Protein AF-A0A2V9GJ46-F1 (afdb_monomer)

Secondary structure (DSSP, 8-state):
----TT--------TT--HHHHHHHHHHH-PPPSS-HHHHHHHHHHHHHHHHHHHHTS---HHHHHHPPP--

Structure (mmCIF, N/CA/C/O backbone):
data_AF-A0A2V9GJ46-F1
#
_entry.id   AF-A0A2V9GJ46-F1
#
loop_
_atom_site.group_PDB
_atom_site.id
_atom_site.type_symbol
_atom_site.label_atom_id
_atom_site.label_alt_id
_atom_site.label_comp_id
_atom_site.label_asym_id
_atom_site.label_entity_id
_atom_site.label_seq_id
_atom_site.pdbx_PDB_ins_code
_atom_site.Cartn_x
_atom_site.Cartn_y
_atom_site.Cartn_z
_atom_site.occupancy
_atom_site.B_iso_or_equiv
_atom_site.auth_seq_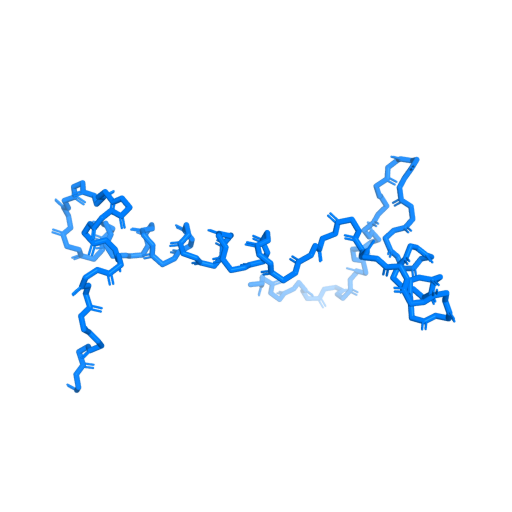id
_atom_site.auth_comp_id
_atom_site.auth_asym_id
_atom_site.auth_atom_id
_atom_site.pdbx_PDB_model_num
ATOM 1 N N . LYS A 1 1 ? -13.241 6.834 -4.251 1.00 45.56 1 LYS A N 1
ATOM 2 C CA . LYS A 1 1 ? -12.833 7.778 -5.321 1.00 45.56 1 LYS A CA 1
ATOM 3 C C . LYS A 1 1 ? -14.047 8.637 -5.651 1.00 45.56 1 LYS A C 1
ATOM 5 O O . LYS A 1 1 ? -15.018 8.093 -6.153 1.00 45.56 1 LYS A O 1
ATOM 10 N N . ALA A 1 2 ? -14.054 9.909 -5.249 1.00 43.06 2 ALA A N 1
ATOM 11 C CA . ALA A 1 2 ? -15.174 10.809 -5.521 1.00 43.06 2 ALA A CA 1
ATOM 12 C C . ALA A 1 2 ? -15.225 11.110 -7.024 1.00 43.06 2 ALA A C 1
ATOM 14 O O . ALA A 1 2 ? -14.216 11.515 -7.601 1.00 43.06 2 ALA A O 1
ATOM 15 N N . ASN A 1 3 ? -16.371 10.867 -7.655 1.00 56.06 3 ASN A N 1
ATOM 16 C CA . ASN A 1 3 ? -16.564 11.116 -9.077 1.00 56.06 3 ASN A CA 1
ATOM 17 C C . ASN A 1 3 ? -16.780 12.628 -9.277 1.00 56.06 3 ASN A C 1
ATOM 19 O O . ASN A 1 3 ? -17.796 13.165 -8.838 1.00 56.06 3 ASN A O 1
ATOM 23 N N . ARG A 1 4 ? -15.796 13.341 -9.840 1.00 64.38 4 ARG A N 1
ATOM 24 C CA . ARG A 1 4 ? -15.846 14.802 -10.033 1.00 64.38 4 ARG A CA 1
ATOM 25 C C . ARG A 1 4 ? -16.489 15.089 -11.402 1.00 64.38 4 ARG A C 1
ATOM 27 O O . ARG A 1 4 ? -15.968 14.624 -12.408 1.00 64.38 4 ARG A O 1
ATOM 34 N N . ARG A 1 5 ? -17.610 15.831 -11.440 1.00 66.50 5 ARG A N 1
ATOM 35 C CA . ARG A 1 5 ? -18.427 16.079 -12.658 1.00 66.50 5 ARG A CA 1
ATOM 36 C C . ARG A 1 5 ? -17.642 16.654 -13.846 1.00 66.50 5 ARG A C 1
ATOM 38 O O . ARG A 1 5 ? -17.935 16.307 -14.978 1.00 66.50 5 ARG A O 1
ATOM 45 N N . GLU A 1 6 ? -16.639 17.481 -13.571 1.00 73.25 6 GLU A N 1
ATOM 46 C CA . GLU A 1 6 ? -15.810 18.174 -14.571 1.00 73.25 6 GLU A CA 1
ATOM 47 C C . GLU A 1 6 ? -14.724 17.284 -15.205 1.00 73.25 6 GLU A C 1
ATOM 49 O O . GLU A 1 6 ? -13.984 17.738 -16.070 1.00 73.25 6 GLU A O 1
ATOM 54 N N . GLY A 1 7 ? -14.560 16.031 -14.755 1.00 64.94 7 GLY A N 1
ATOM 55 C CA . GLY A 1 7 ? -13.603 15.089 -15.349 1.00 64.94 7 GLY A CA 1
ATOM 56 C C . G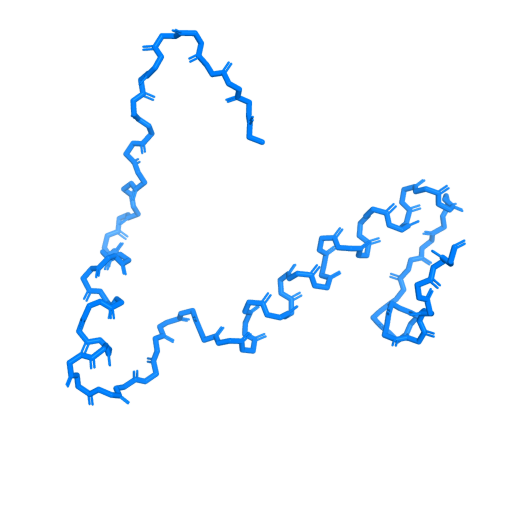LY A 1 7 ? -12.138 15.542 -15.324 1.00 64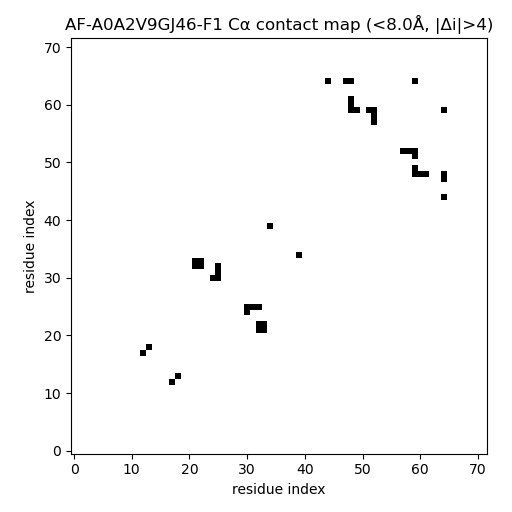.94 7 GLY A C 1
ATOM 57 O O . GLY A 1 7 ? -11.308 14.921 -15.984 1.00 64.94 7 GLY A O 1
ATOM 58 N N . THR A 1 8 ? -11.801 16.605 -14.584 1.00 70.75 8 THR A N 1
ATOM 59 C CA . THR A 1 8 ? -10.446 17.156 -14.556 1.00 70.75 8 THR A CA 1
ATOM 60 C C . THR A 1 8 ? -9.480 16.073 -14.097 1.00 70.75 8 THR A C 1
ATOM 62 O O . THR A 1 8 ? -9.601 15.556 -12.980 1.00 70.75 8 THR A O 1
ATOM 65 N N . ALA A 1 9 ? -8.539 15.710 -14.969 1.00 66.38 9 ALA A N 1
ATOM 66 C CA . ALA A 1 9 ? -7.528 14.722 -14.650 1.00 66.38 9 ALA A CA 1
ATOM 67 C C . ALA A 1 9 ? -6.741 15.205 -13.427 1.00 66.38 9 ALA A C 1
ATOM 69 O O . ALA A 1 9 ? -6.156 16.286 -13.434 1.00 66.38 9 ALA A O 1
ATOM 70 N N . LEU A 1 10 ? -6.732 14.403 -12.364 1.00 62.91 10 LEU A N 1
ATOM 71 C CA . LEU A 1 10 ? -5.740 14.570 -11.313 1.00 62.91 10 LEU A CA 1
ATOM 72 C C . LEU A 1 10 ? -4.409 14.139 -11.932 1.00 62.91 10 LEU A C 1
ATOM 74 O O . LEU A 1 10 ? -4.184 12.938 -12.098 1.00 62.91 10 LEU A O 1
ATOM 78 N N . SER A 1 11 ? -3.551 15.090 -12.314 1.00 62.69 11 SER A N 1
ATOM 79 C CA . SER A 1 11 ? -2.163 14.745 -12.594 1.00 62.69 11 SER A CA 1
ATOM 80 C C . SER A 1 11 ? -1.545 14.344 -11.257 1.00 62.69 11 SER A C 1
ATOM 82 O O . SER A 1 11 ? -1.416 15.134 -10.323 1.00 62.69 11 SER A O 1
ATOM 84 N N . GLY A 1 12 ? -1.276 13.049 -11.101 1.00 57.53 12 GLY A N 1
ATOM 85 C CA . GLY A 1 12 ? -0.509 12.532 -9.975 1.00 57.53 12 GLY A CA 1
ATOM 86 C C . GLY A 1 12 ? 0.954 12.916 -10.153 1.00 57.53 12 GLY A C 1
ATOM 87 O O . GLY A 1 12 ? 1.787 12.050 -10.398 1.00 57.53 12 GLY A O 1
ATOM 88 N N . GLU A 1 13 ? 1.256 14.211 -10.121 1.00 61.12 13 GLU A N 1
ATOM 89 C CA . GLU A 1 13 ? 2.619 14.718 -10.191 1.00 61.12 13 GLU A CA 1
ATOM 90 C C . GLU A 1 13 ? 3.218 14.701 -8.789 1.00 61.12 13 GLU A C 1
ATOM 92 O O . GLU A 1 13 ? 3.011 15.595 -7.973 1.00 61.12 13 GLU A O 1
ATOM 97 N N . THR A 1 14 ? 3.952 13.635 -8.489 1.00 63.31 14 THR A N 1
ATOM 98 C CA . THR A 1 14 ? 4.857 13.584 -7.343 1.00 63.31 14 THR A CA 1
ATOM 99 C C . THR A 1 14 ? 6.184 14.225 -7.738 1.00 63.31 14 THR A C 1
ATOM 101 O O . THR A 1 14 ? 6.867 13.689 -8.622 1.00 63.31 14 THR A O 1
ATOM 104 N N . PRO A 1 15 ? 6.592 15.340 -7.098 1.00 68.62 15 PRO A N 1
ATOM 105 C CA . PRO A 1 15 ? 7.877 15.964 -7.380 1.00 68.62 15 PRO A CA 1
ATOM 106 C C . PRO A 1 15 ? 9.006 14.937 -7.271 1.00 68.62 15 PRO A C 1
ATOM 108 O O . PRO A 1 15 ? 9.093 14.197 -6.291 1.00 68.62 15 PRO A O 1
ATOM 111 N N . ASN A 1 16 ? 9.864 14.883 -8.289 1.00 62.81 16 ASN A N 1
ATOM 112 C CA . ASN A 1 16 ? 11.054 14.026 -8.337 1.00 62.81 16 ASN A CA 1
ATOM 113 C C . ASN A 1 16 ? 10.799 12.503 -8.299 1.00 62.81 16 ASN A C 1
ATOM 115 O O . ASN A 1 16 ? 11.751 11.743 -8.134 1.00 62.81 16 ASN A O 1
ATOM 119 N N . GLN A 1 17 ? 9.558 12.030 -8.462 1.00 68.38 17 GLN A N 1
ATOM 120 C CA . GLN A 1 17 ? 9.235 10.598 -8.510 1.00 68.38 17 GLN A CA 1
ATOM 121 C C . GLN A 1 17 ? 8.236 10.321 -9.633 1.00 68.38 17 GLN A C 1
ATOM 123 O O . GLN A 1 17 ? 7.023 10.456 -9.466 1.00 68.38 17 GLN A O 1
ATOM 128 N N . ASN A 1 18 ? 8.745 9.904 -10.795 1.00 83.81 18 ASN A N 1
ATOM 129 C CA . ASN A 1 18 ? 7.892 9.425 -11.877 1.00 83.81 18 ASN A CA 1
ATOM 130 C C . ASN A 1 18 ? 7.533 7.950 -11.629 1.00 83.81 18 ASN A C 1
ATOM 132 O O . ASN A 1 18 ? 8.265 7.036 -12.016 1.00 83.81 18 ASN A O 1
ATOM 136 N N . HIS A 1 19 ? 6.394 7.727 -10.968 1.00 85.25 19 HIS A N 1
ATOM 137 C CA . HIS A 1 19 ? 5.892 6.394 -10.623 1.00 85.25 19 HIS A CA 1
ATOM 138 C C . HIS A 1 19 ? 5.763 5.462 -11.835 1.00 85.25 19 HIS A C 1
ATOM 140 O O . HIS A 1 19 ? 6.137 4.292 -11.754 1.00 85.25 19 HIS A O 1
ATOM 146 N N . MET A 1 20 ? 5.275 5.980 -12.965 1.00 87.81 20 MET A N 1
ATOM 147 C CA . MET A 1 20 ? 5.086 5.181 -14.177 1.00 87.81 20 MET A CA 1
ATOM 148 C C . MET A 1 20 ? 6.423 4.802 -14.812 1.00 87.81 20 MET A C 1
ATOM 150 O O . MET A 1 20 ? 6.589 3.663 -15.246 1.00 87.81 20 MET A O 1
ATOM 154 N N . ALA A 1 21 ? 7.395 5.717 -14.817 1.00 89.44 21 ALA A N 1
ATOM 155 C CA . ALA A 1 21 ? 8.739 5.423 -15.300 1.00 89.44 21 ALA A CA 1
ATOM 156 C C . ALA A 1 21 ? 9.419 4.335 -14.454 1.00 89.44 21 ALA A C 1
ATOM 158 O O . ALA A 1 21 ? 9.960 3.392 -15.027 1.00 89.44 21 ALA A O 1
ATOM 159 N N . ASN A 1 22 ? 9.330 4.414 -13.116 1.00 92.12 22 ASN A N 1
ATOM 160 C CA . ASN A 1 22 ? 9.846 3.365 -12.228 1.00 92.12 22 ASN A CA 1
ATOM 161 C C . ASN A 1 22 ? 9.198 2.009 -12.529 1.00 92.12 22 ASN A C 1
ATOM 163 O O . ASN A 1 22 ? 9.906 1.028 -12.732 1.00 92.12 22 ASN A O 1
ATOM 167 N N . TRP A 1 23 ? 7.865 1.955 -12.613 1.00 91.06 23 TRP A N 1
ATOM 168 C CA . TRP A 1 23 ? 7.153 0.703 -12.866 1.00 91.06 23 TRP A CA 1
ATOM 169 C C . TRP A 1 23 ? 7.563 0.056 -14.195 1.00 91.06 23 TRP A C 1
ATOM 171 O O . TRP A 1 23 ? 7.909 -1.125 -14.226 1.00 91.06 23 TRP A O 1
ATOM 181 N N . ILE A 1 24 ? 7.589 0.832 -15.281 1.00 93.75 24 ILE A N 1
ATOM 182 C CA . ILE A 1 24 ? 7.970 0.326 -16.603 1.00 93.75 24 ILE A CA 1
ATOM 183 C C . ILE A 1 24 ? 9.445 -0.117 -16.636 1.00 93.75 24 ILE A C 1
ATOM 185 O O . ILE A 1 24 ? 9.749 -1.155 -17.231 1.00 93.75 24 ILE A O 1
ATOM 189 N N . ASP A 1 25 ? 10.362 0.619 -15.998 1.00 95.75 25 ASP A N 1
ATOM 190 C CA . ASP A 1 25 ? 11.773 0.217 -15.895 1.00 95.75 25 ASP A CA 1
ATOM 191 C C . ASP A 1 25 ? 11.934 -1.104 -15.131 1.00 95.75 25 ASP A C 1
ATOM 193 O O . ASP A 1 25 ? 12.629 -2.012 -15.592 1.00 95.75 25 ASP A O 1
ATOM 197 N N . CYS A 1 26 ? 11.227 -1.267 -14.012 1.00 97.06 26 CYS A N 1
ATOM 198 C CA . CYS A 1 26 ? 11.232 -2.502 -13.232 1.00 97.06 26 CYS A CA 1
ATOM 199 C C . CYS A 1 26 ? 10.718 -3.706 -14.033 1.00 97.06 26 CYS A C 1
ATOM 201 O O . CYS A 1 26 ? 11.291 -4.789 -13.928 1.00 97.06 26 CYS A O 1
ATOM 203 N N . VAL A 1 27 ? 9.701 -3.533 -14.889 1.00 95.69 27 VAL A N 1
ATOM 204 C CA . VAL A 1 27 ? 9.232 -4.610 -15.784 1.00 95.69 27 VAL A CA 1
ATOM 205 C C . VAL A 1 27 ? 10.331 -5.036 -16.762 1.00 95.69 27 VAL A C 1
ATOM 207 O O . VAL A 1 27 ? 10.559 -6.234 -16.940 1.00 95.69 27 VAL A O 1
ATOM 210 N N . ARG A 1 28 ? 11.038 -4.077 -17.376 1.00 97.50 28 ARG A N 1
ATOM 211 C CA . ARG A 1 28 ? 12.108 -4.363 -18.350 1.00 97.50 28 ARG A CA 1
ATOM 212 C C . ARG A 1 28 ? 13.330 -5.000 -17.699 1.00 97.50 28 ARG A C 1
ATOM 214 O O . ARG A 1 28 ? 13.859 -5.980 -18.211 1.00 97.50 28 ARG A O 1
ATOM 221 N N . THR A 1 29 ? 13.767 -4.442 -16.576 1.00 98.25 29 THR A N 1
ATOM 222 C CA . THR A 1 29 ? 15.004 -4.835 -15.882 1.00 98.25 29 THR A CA 1
ATOM 223 C C . THR A 1 29 ? 14.811 -5.980 -14.894 1.00 98.25 29 THR A C 1
ATOM 225 O O . THR A 1 29 ? 15.794 -6.499 -14.372 1.00 98.25 29 THR A O 1
ATOM 228 N N . ARG A 1 30 ? 13.560 -6.361 -14.608 1.00 96.81 30 ARG A N 1
ATOM 229 C CA . ARG A 1 30 ? 13.178 -7.314 -13.552 1.00 96.81 30 ARG A CA 1
ATOM 230 C C . ARG A 1 30 ? 13.612 -6.890 -12.142 1.00 96.81 30 ARG A C 1
ATOM 232 O O . ARG A 1 30 ? 13.674 -7.725 -11.243 1.00 96.81 30 ARG A O 1
ATOM 239 N N . LYS A 1 31 ? 13.886 -5.600 -11.925 1.00 97.19 31 LYS A N 1
ATOM 240 C CA . LYS A 1 31 ? 14.134 -5.040 -10.589 1.00 97.19 31 LYS A CA 1
ATOM 241 C C . LYS A 1 31 ? 12.837 -4.950 -9.783 1.00 97.19 31 LYS A C 1
ATOM 243 O O . LYS A 1 31 ? 11.753 -4.796 -10.341 1.00 97.19 31 LYS A O 1
ATOM 248 N N . THR A 1 32 ? 12.956 -4.980 -8.459 1.00 96.69 32 THR A N 1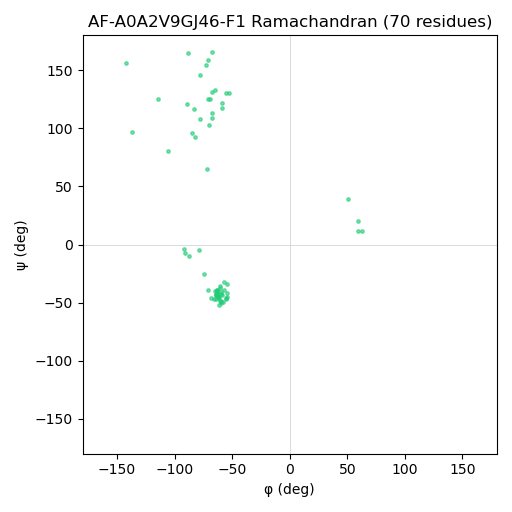
ATOM 249 C CA . THR A 1 32 ? 11.828 -4.733 -7.551 1.00 96.69 32 THR A CA 1
ATOM 250 C C . THR A 1 32 ? 11.371 -3.269 -7.655 1.00 96.69 32 THR A C 1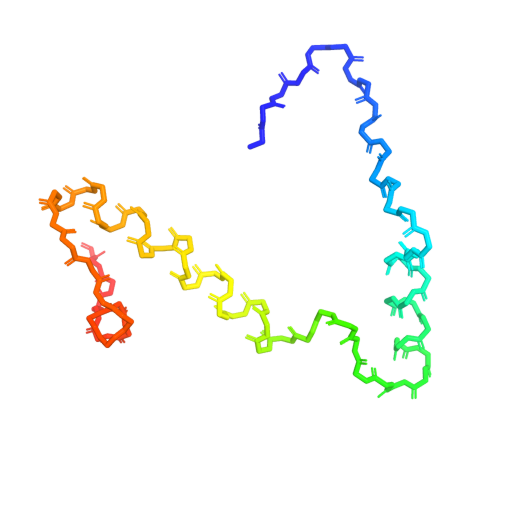
ATOM 252 O O . THR A 1 32 ? 12.219 -2.379 -7.569 1.00 96.69 32 THR A O 1
ATOM 255 N N . PRO A 1 33 ? 10.062 -2.990 -7.813 1.00 94.38 33 PRO A N 1
ATOM 256 C CA . PRO A 1 33 ? 9.542 -1.624 -7.854 1.00 94.38 33 PRO A CA 1
ATOM 257 C C . PRO A 1 33 ? 9.597 -0.941 -6.485 1.00 94.38 33 PRO A C 1
ATOM 259 O O . PRO A 1 33 ? 9.569 -1.606 -5.448 1.00 94.38 33 PRO A O 1
ATOM 262 N N . ASN A 1 34 ? 9.573 0.399 -6.483 1.00 91.88 34 ASN A N 1
ATOM 263 C CA . ASN A 1 34 ? 9.532 1.196 -5.247 1.00 91.88 34 ASN A CA 1
ATOM 264 C C . ASN A 1 34 ? 8.319 0.833 -4.367 1.00 91.88 34 ASN A C 1
ATOM 266 O O . ASN A 1 34 ? 8.400 0.877 -3.143 1.00 91.88 34 ASN A O 1
ATOM 270 N N . ALA A 1 35 ? 7.202 0.450 -4.994 1.00 91.50 35 ALA A N 1
ATOM 271 C CA . ALA A 1 35 ? 6.015 -0.089 -4.338 1.00 91.50 35 ALA A CA 1
ATOM 272 C C . ALA A 1 35 ? 5.922 -1.604 -4.584 1.00 91.50 35 ALA A C 1
ATOM 274 O O . ALA A 1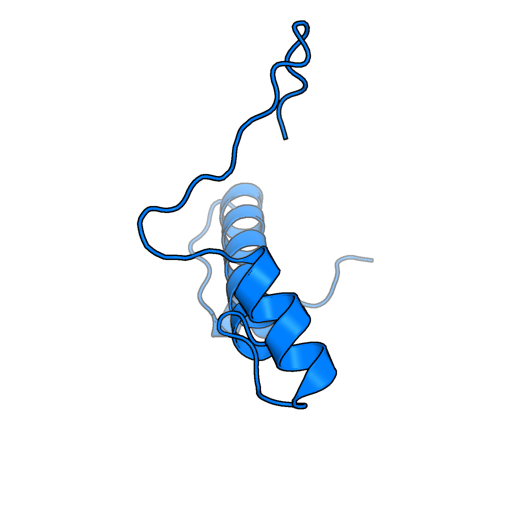 35 ? 5.210 -2.061 -5.479 1.00 91.50 35 ALA A O 1
ATOM 275 N N . SER A 1 36 ? 6.681 -2.388 -3.817 1.00 95.44 36 SER A N 1
ATOM 276 C CA . SER A 1 36 ? 6.642 -3.853 -3.890 1.00 95.44 36 SER A CA 1
ATOM 277 C C . SER A 1 36 ? 5.305 -4.426 -3.397 1.00 95.44 36 SER A C 1
ATOM 279 O O . SER A 1 36 ? 4.524 -3.753 -2.718 1.00 95.44 36 SER A O 1
ATOM 281 N N . VAL A 1 37 ? 5.054 -5.704 -3.703 1.00 95.19 37 VAL A N 1
ATOM 282 C CA . VAL A 1 37 ? 3.833 -6.412 -3.276 1.00 95.19 37 VAL A CA 1
ATOM 283 C C . VAL A 1 37 ? 3.671 -6.401 -1.754 1.00 95.19 37 VAL A C 1
ATOM 285 O O . VAL A 1 37 ? 2.566 -6.185 -1.271 1.00 95.19 37 VAL A O 1
ATOM 288 N N . GLU A 1 38 ? 4.759 -6.551 -0.996 1.00 95.88 38 GLU A N 1
ATOM 289 C CA . GLU A 1 38 ? 4.724 -6.532 0.472 1.00 95.88 38 GLU A CA 1
ATOM 290 C C . GLU A 1 38 ? 4.263 -5.173 1.023 1.00 95.88 38 GLU A C 1
ATOM 292 O O . GLU A 1 38 ? 3.472 -5.108 1.965 1.00 95.88 38 GLU A O 1
ATOM 297 N N . ILE A 1 39 ? 4.701 -4.069 0.405 1.00 95.62 39 ILE A N 1
ATOM 298 C CA . ILE A 1 39 ? 4.222 -2.729 0.768 1.00 95.62 39 ILE A CA 1
ATOM 299 C C . ILE A 1 39 ? 2.723 -2.627 0.473 1.00 95.62 39 ILE A C 1
ATOM 301 O O . ILE A 1 39 ? 1.961 -2.211 1.345 1.00 95.62 39 ILE A O 1
ATOM 305 N N . GLY A 1 40 ? 2.289 -3.067 -0.712 1.00 94.44 40 GLY A N 1
ATOM 306 C CA . GLY A 1 40 ? 0.875 -3.074 -1.094 1.00 94.44 40 GLY A CA 1
ATOM 307 C C . GLY A 1 40 ? 0.002 -3.898 -0.143 1.00 94.44 40 GLY A C 1
ATOM 308 O O . GLY A 1 40 ? -1.055 -3.432 0.286 1.00 94.44 40 GLY A O 1
ATOM 309 N N . TYR A 1 41 ? 0.471 -5.081 0.252 1.00 94.62 41 TYR A N 1
ATOM 310 C CA . TYR A 1 41 ? -0.192 -5.952 1.220 1.00 94.62 41 TYR A CA 1
ATOM 311 C C . TYR A 1 41 ? -0.368 -5.260 2.577 1.00 94.62 41 TYR A C 1
ATOM 313 O O . TYR A 1 41 ? -1.482 -5.175 3.099 1.00 94.62 41 TYR A O 1
ATOM 321 N N . ARG A 1 42 ? 0.703 -4.670 3.120 1.00 94.44 42 ARG A N 1
ATOM 322 C CA . ARG A 1 42 ? 0.652 -3.932 4.393 1.00 94.44 42 ARG A CA 1
ATOM 323 C C . ARG A 1 42 ? -0.268 -2.710 4.320 1.00 94.44 42 ARG A C 1
ATOM 325 O O . ARG A 1 42 ? -1.007 -2.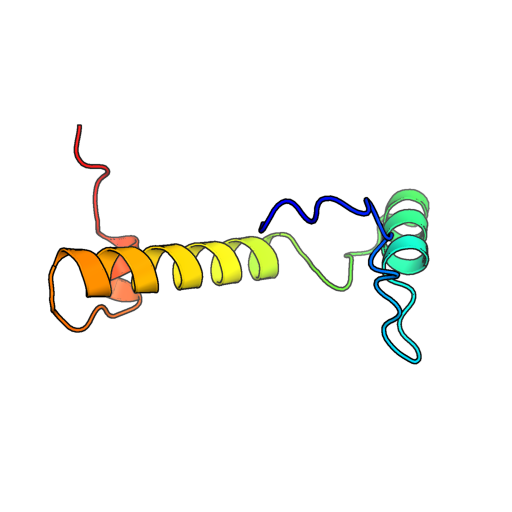452 5.272 1.00 94.44 42 ARG A O 1
ATOM 332 N N . SER A 1 43 ? -0.269 -1.987 3.199 1.00 95.75 43 SER A N 1
ATOM 333 C CA . SER A 1 43 ? -1.193 -0.871 2.962 1.00 95.75 43 SER A CA 1
ATOM 334 C C . SER A 1 43 ? -2.656 -1.327 2.926 1.00 95.75 43 SER A C 1
ATOM 336 O O . SER A 1 43 ? -3.511 -0.666 3.518 1.00 95.75 43 SER A O 1
ATOM 338 N N . ALA A 1 44 ? -2.952 -2.463 2.288 1.00 95.06 44 ALA A N 1
ATOM 339 C CA . ALA A 1 44 ? -4.301 -3.026 2.251 1.00 95.06 44 ALA A CA 1
ATOM 340 C C . ALA A 1 44 ? -4.785 -3.438 3.651 1.00 95.06 44 ALA A C 1
ATOM 342 O O . ALA A 1 44 ? -5.905 -3.089 4.034 1.00 95.06 44 ALA A O 1
ATOM 343 N N . ILE A 1 45 ? -3.932 -4.090 4.455 1.00 95.31 45 ILE A N 1
ATOM 344 C CA . ILE A 1 45 ? -4.256 -4.422 5.853 1.00 95.31 45 ILE A CA 1
ATOM 345 C C . ILE A 1 45 ? -4.647 -3.164 6.631 1.00 95.31 45 ILE A C 1
ATOM 347 O O . ILE A 1 45 ? -5.662 -3.173 7.322 1.00 95.31 45 ILE A O 1
ATOM 351 N N . ALA A 1 46 ? -3.889 -2.071 6.505 1.00 96.25 46 ALA A N 1
ATOM 352 C CA . ALA A 1 46 ? -4.183 -0.832 7.224 1.00 96.25 46 ALA A CA 1
ATOM 353 C C . ALA A 1 46 ? -5.573 -0.263 6.872 1.00 96.25 46 ALA A C 1
ATOM 355 O O . ALA A 1 46 ? -6.315 0.156 7.764 1.00 96.25 46 ALA A O 1
ATOM 356 N N . ALA A 1 47 ? -5.964 -0.305 5.593 1.00 96.56 47 ALA A N 1
ATOM 357 C CA . ALA A 1 47 ? -7.301 0.109 5.164 1.00 96.56 47 ALA A CA 1
ATOM 358 C C . ALA A 1 47 ? -8.402 -0.787 5.762 1.00 96.56 47 ALA A C 1
ATOM 360 O O . ALA A 1 47 ? -9.415 -0.286 6.259 1.00 96.56 47 ALA A O 1
ATOM 361 N N . HIS A 1 48 ? -8.194 -2.107 5.782 1.00 94.38 48 HIS A N 1
ATOM 362 C CA . HIS A 1 48 ? -9.124 -3.037 6.423 1.00 94.38 48 HIS A CA 1
ATOM 363 C C . HIS A 1 48 ? -9.217 -2.815 7.935 1.00 94.38 48 HIS A C 1
ATOM 365 O O . HIS A 1 48 ? -10.326 -2.765 8.467 1.00 94.38 48 HIS A O 1
ATOM 371 N N . MET A 1 49 ? -8.090 -2.608 8.621 1.00 96.31 49 MET A N 1
ATOM 372 C CA . MET A 1 49 ? -8.048 -2.291 10.052 1.00 96.31 49 MET A CA 1
ATOM 373 C C . MET A 1 49 ? -8.909 -1.072 10.390 1.00 96.31 49 MET A C 1
ATOM 375 O O . MET A 1 49 ? -9.680 -1.124 11.348 1.00 96.31 49 MET A O 1
ATOM 379 N N . ALA A 1 50 ? -8.820 -0.001 9.593 1.00 96.88 50 ALA A N 1
ATOM 380 C CA . ALA A 1 50 ? -9.635 1.199 9.780 1.00 96.88 50 ALA A CA 1
ATOM 381 C C . ALA A 1 50 ? -11.137 0.895 9.645 1.00 96.88 50 ALA A C 1
ATOM 383 O O . ALA A 1 50 ? -11.925 1.273 10.514 1.00 96.88 50 ALA A O 1
ATOM 384 N N . ASN A 1 51 ? -11.523 0.142 8.611 1.00 95.75 51 ASN A N 1
ATOM 385 C CA . ASN A 1 51 ? -12.915 -0.258 8.395 1.00 95.75 51 ASN A CA 1
ATOM 386 C C . ASN A 1 51 ? -13.450 -1.145 9.532 1.00 95.75 51 ASN A C 1
ATOM 388 O O . ASN A 1 51 ? -14.568 -0.937 10.004 1.00 95.75 51 ASN A O 1
ATOM 392 N N . ILE A 1 52 ? -12.660 -2.116 9.998 1.00 94.50 52 ILE A N 1
ATOM 393 C CA . ILE A 1 52 ? -13.042 -3.015 11.098 1.00 94.50 52 ILE A CA 1
ATOM 394 C C . ILE A 1 52 ? -13.188 -2.226 12.400 1.00 94.50 52 ILE A C 1
ATOM 396 O O . ILE A 1 52 ? -14.194 -2.381 13.094 1.00 94.50 52 ILE A O 1
ATOM 400 N N . SER A 1 53 ? -12.215 -1.366 12.710 1.00 96.50 53 SER A N 1
ATOM 401 C CA . SER A 1 53 ? -12.229 -0.496 13.891 1.00 96.50 53 SER A CA 1
ATOM 402 C C . SER A 1 53 ? -13.493 0.361 13.926 1.00 96.50 53 SER A C 1
ATOM 404 O O . SER A 1 53 ? -14.213 0.376 14.927 1.00 96.50 53 SER A O 1
ATOM 406 N N . TYR A 1 54 ? -13.826 0.983 12.792 1.00 97.00 54 TYR A N 1
ATOM 407 C CA . TYR A 1 54 ? -15.033 1.787 12.643 1.00 97.00 54 TYR A CA 1
ATOM 408 C C . TYR A 1 54 ? -16.315 0.967 12.856 1.00 97.00 54 TYR A C 1
ATOM 410 O O . TYR A 1 54 ? -17.146 1.332 13.688 1.00 97.00 54 TYR A O 1
ATOM 418 N N . ARG A 1 55 ? -16.465 -0.170 12.159 1.00 94.44 55 ARG A N 1
ATOM 419 C CA . ARG A 1 55 ? -17.672 -1.017 12.251 1.00 94.44 55 ARG A CA 1
ATOM 420 C C . ARG A 1 55 ? -17.882 -1.590 13.652 1.00 94.44 55 ARG A C 1
ATOM 422 O O . ARG A 1 55 ? -19.014 -1.653 14.121 1.00 94.44 55 ARG A O 1
ATOM 429 N N . ARG A 1 56 ? -16.803 -2.014 14.315 1.00 93.62 56 ARG A N 1
ATOM 430 C CA . ARG A 1 56 ? -16.857 -2.667 15.631 1.00 93.62 56 ARG A CA 1
ATOM 431 C C . ARG A 1 56 ? -16.735 -1.696 16.806 1.00 93.62 56 ARG A C 1
ATOM 433 O O . ARG A 1 56 ? -16.829 -2.143 17.944 1.00 93.62 56 ARG A O 1
ATOM 440 N N . LYS A 1 57 ? -16.518 -0.401 16.545 1.00 97.12 57 LYS A N 1
ATOM 441 C CA . LYS A 1 57 ? -16.327 0.656 17.556 1.00 97.12 57 LYS A CA 1
ATOM 442 C C . LYS A 1 57 ? -15.266 0.298 18.606 1.00 97.12 57 LYS A C 1
ATOM 444 O O . LYS A 1 57 ? -15.430 0.580 19.789 1.00 97.12 57 LYS A O 1
ATOM 449 N N . GLN A 1 58 ? -14.182 -0.344 18.174 1.00 96.12 58 GLN A N 1
ATOM 450 C CA . GLN A 1 58 ? -13.103 -0.786 19.057 1.00 96.12 58 GLN A CA 1
ATOM 451 C C . GLN A 1 58 ? -11.739 -0.621 18.395 1.00 96.12 58 GLN A C 1
ATOM 453 O O . GLN A 1 58 ? -11.618 -0.648 17.172 1.00 96.12 58 GLN A O 1
ATOM 458 N N . ARG A 1 59 ? -10.691 -0.519 19.214 1.00 96.75 59 ARG A N 1
ATOM 459 C CA . ARG A 1 59 ? -9.309 -0.522 18.731 1.00 96.75 59 ARG A CA 1
ATOM 460 C C . ARG A 1 59 ? -8.969 -1.880 18.106 1.00 96.75 59 ARG A C 1
ATOM 462 O O . ARG A 1 59 ? -9.203 -2.914 18.720 1.00 96.75 59 ARG A O 1
ATOM 469 N N . VAL A 1 60 ? -8.349 -1.866 16.926 1.00 96.75 60 VAL A N 1
ATOM 470 C CA . VAL A 1 60 ? -7.883 -3.069 16.216 1.00 96.75 60 VAL A CA 1
ATOM 471 C C . VAL A 1 60 ? -6.360 -3.050 16.132 1.00 96.75 60 VAL A C 1
ATOM 473 O O . VAL A 1 60 ? -5.777 -2.081 15.646 1.00 96.75 60 VAL A O 1
ATOM 476 N N . THR A 1 61 ? -5.705 -4.110 16.609 1.00 96.56 61 THR A N 1
ATOM 477 C CA . THR A 1 61 ? -4.257 -4.311 16.433 1.00 96.56 61 THR A CA 1
ATOM 478 C C . THR A 1 61 ? -3.960 -5.059 15.136 1.00 96.56 61 THR A C 1
ATOM 480 O O . THR A 1 61 ? -4.848 -5.669 14.544 1.00 96.56 61 THR A O 1
ATOM 483 N N . LEU A 1 62 ? -2.697 -5.041 14.699 1.00 94.62 62 LEU A N 1
ATOM 484 C CA . LEU A 1 62 ? -2.269 -5.817 13.534 1.00 94.62 62 LEU A CA 1
ATOM 485 C C . LEU A 1 62 ? -2.512 -7.324 13.727 1.00 94.62 62 LEU A C 1
ATOM 487 O O . LEU A 1 62 ? -3.012 -7.978 12.818 1.00 94.62 62 LEU A O 1
ATOM 491 N N . GLU A 1 63 ? -2.216 -7.853 14.916 1.00 94.94 63 GLU A N 1
ATOM 492 C CA . GLU A 1 63 ? -2.432 -9.269 15.243 1.00 94.94 63 GLU A CA 1
ATOM 493 C C . GLU A 1 63 ? -3.912 -9.647 15.205 1.00 94.94 63 GLU A C 1
ATOM 495 O O . GLU A 1 63 ? -4.271 -10.675 14.638 1.00 94.94 63 GLU A O 1
ATOM 500 N N . MET A 1 64 ? -4.788 -8.777 15.724 1.00 94.31 64 MET A N 1
ATOM 501 C CA . MET A 1 64 ? -6.232 -8.962 15.581 1.00 94.31 64 MET A CA 1
ATOM 502 C C . MET A 1 64 ? -6.621 -8.974 14.105 1.00 94.31 64 MET A C 1
ATOM 504 O O . MET A 1 64 ? -7.311 -9.879 13.671 1.00 94.31 64 MET A O 1
ATOM 508 N N . ALA A 1 65 ? -6.162 -8.005 13.311 1.00 92.06 65 ALA A N 1
ATOM 509 C CA . ALA A 1 65 ? -6.539 -7.907 11.903 1.00 92.06 65 ALA A CA 1
ATOM 510 C C . ALA A 1 65 ? -6.133 -9.137 11.078 1.00 92.06 65 ALA A C 1
ATOM 512 O O . ALA A 1 65 ? -6.884 -9.545 10.196 1.00 92.06 65 ALA A O 1
ATOM 513 N N . LYS A 1 66 ? -4.979 -9.741 11.381 1.00 90.88 66 LYS A N 1
ATOM 514 C CA . LYS A 1 66 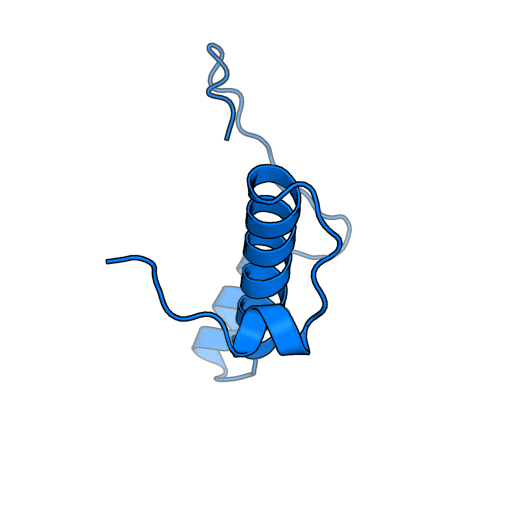? -4.485 -10.951 10.710 1.00 90.88 66 LYS A CA 1
ATOM 515 C C . LYS A 1 66 ? -5.226 -12.229 11.111 1.00 90.88 66 LYS A C 1
ATOM 517 O O . LYS A 1 66 ? -5.225 -13.174 10.331 1.00 90.88 66 LYS A O 1
ATOM 522 N N . SER A 1 67 ? -5.828 -12.279 12.300 1.00 91.25 67 SER A N 1
ATOM 523 C CA . SER A 1 67 ? -6.548 -13.463 12.791 1.00 91.25 67 SER A CA 1
ATOM 524 C C . SER A 1 67 ? -8.039 -13.471 12.449 1.00 91.25 67 SER A C 1
ATOM 526 O O . SER A 1 67 ? -8.718 -14.471 12.685 1.00 91.25 67 SER A O 1
ATOM 528 N N . LEU A 1 68 ? -8.569 -12.376 11.893 1.00 84.50 68 LEU A N 1
ATOM 529 C CA . LEU A 1 68 ? -9.977 -12.289 11.526 1.00 84.50 68 LEU A CA 1
ATOM 530 C C . LEU A 1 68 ? -10.286 -13.159 10.313 1.00 84.50 68 LEU A C 1
ATOM 532 O O . LEU A 1 68 ? -9.711 -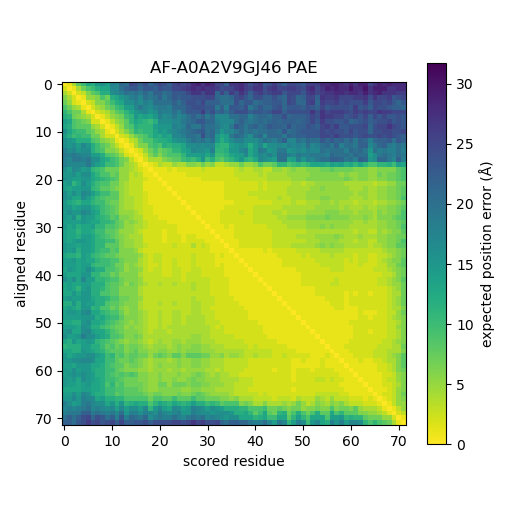12.995 9.239 1.00 84.50 68 LEU A O 1
ATOM 536 N N . GLN A 1 69 ? -11.259 -14.044 10.486 1.00 79.00 69 GLN A N 1
ATOM 537 C CA . GLN A 1 69 ? -11.867 -14.763 9.380 1.00 79.00 69 GLN A CA 1
ATOM 538 C C . GLN A 1 69 ? -12.861 -13.843 8.651 1.00 79.00 69 GLN A C 1
ATOM 540 O O . GLN A 1 69 ? -13.502 -13.008 9.303 1.00 79.00 69 GLN A O 1
ATOM 545 N N . PRO A 1 70 ? -12.999 -13.964 7.319 1.00 73.94 70 PRO A N 1
ATOM 546 C CA . PRO A 1 70 ? -14.073 -13.306 6.590 1.00 73.94 70 PRO A CA 1
ATOM 547 C C . PRO A 1 70 ? -15.425 -13.713 7.185 1.00 73.94 70 PRO A C 1
ATOM 549 O O . PRO A 1 70 ? -15.676 -14.896 7.404 1.00 73.94 70 PRO A O 1
ATOM 552 N N . GLU A 1 71 ? -16.277 -12.732 7.468 1.00 67.50 71 GLU A N 1
ATOM 553 C CA . GLU A 1 71 ? -17.673 -12.981 7.832 1.00 67.50 71 GLU A CA 1
ATOM 554 C C . GLU A 1 71 ? -18.357 -13.543 6.564 1.00 67.50 71 GLU A C 1
ATOM 556 O O . GLU A 1 71 ? -18.378 -12.847 5.546 1.00 67.50 71 GLU A O 1
ATOM 561 N N . LEU A 1 72 ? -18.784 -14.819 6.594 1.00 48.22 72 LEU A N 1
ATOM 562 C CA . LEU A 1 72 ? -19.529 -15.487 5.510 1.00 48.22 72 LEU A CA 1
ATOM 563 C C . LEU A 1 72 ? -20.917 -14.864 5.321 1.00 48.22 72 LEU A C 1
ATOM 565 O O . LEU A 1 72 ? -21.570 -14.575 6.351 1.00 48.22 72 LEU A O 1
#

Sequence (72 aa):
KANRREGTALSGETPNQNHMANWIDCVRTRKTPNASVEIGYRSAIAAHMANISYRRKQRVTLEMAKSLQPEL

pLDDT: mean 85.18, std 15.15, range [43.06, 98.25]

Solvent-accessible surface area (backbone atoms only — not comparable to full-atom values): 4741 Å² total; per-residue (Å²): 133,84,87,61,92,82,65,72,77,78,79,86,77,49,87,98,49,62,66,66,60,49,48,54,49,19,67,75,70,69,46,85,42,98,77,36,71,69,56,53,51,56,55,49,50,53,57,50,40,53,53,50,21,63,76,67,74,44,94,66,52,72,70,56,59,73,67,60,72,82,86,129

Mean predicted aligned error: 8.45 Å

Radius of gyration: 17.49 Å; Cα contacts (8 Å, |Δi|>4): 23; chains: 1; bounding box: 34×34×37 Å

Foldseek 3Di:
DDDDPVPPDPPPDDPPDDQVVQVVVCVVVVNAGPCHPVNVVVVVLVVVQVVCCVVVVHHDDSVNSVPDDPDD